Protein AF-A0A8T7H0K1-F1 (afdb_monomer_lite)

Structure (mmCIF, N/CA/C/O backbone):
data_AF-A0A8T7H0K1-F1
#
_entry.id   AF-A0A8T7H0K1-F1
#
loop_
_atom_site.group_PDB
_atom_site.id
_atom_site.type_symbol
_atom_site.label_atom_id
_atom_site.label_alt_id
_atom_site.label_comp_id
_atom_site.label_asym_id
_atom_site.label_entity_id
_atom_site.label_seq_id
_atom_site.pdbx_PDB_ins_code
_atom_site.Cartn_x
_atom_site.Cartn_y
_atom_site.Cartn_z
_atom_site.occupancy
_atom_site.B_iso_or_equiv
_atom_site.auth_seq_id
_atom_site.auth_comp_id
_atom_site.auth_asym_id
_atom_site.auth_atom_id
_atom_site.pdbx_PDB_model_num
ATOM 1 N N . MET A 1 1 ? 13.779 -6.537 9.619 1.00 58.25 1 MET A N 1
ATOM 2 C CA . MET A 1 1 ? 12.389 -6.650 10.126 1.00 58.25 1 MET A CA 1
ATOM 3 C C . MET A 1 1 ? 11.628 -5.313 10.219 1.00 58.25 1 MET A C 1
ATOM 5 O O . MET A 1 1 ? 10.468 -5.346 10.591 1.00 58.25 1 MET A O 1
ATOM 9 N N . SER A 1 2 ? 12.186 -4.148 9.851 1.00 81.38 2 SER A N 1
ATOM 10 C CA . SER A 1 2 ? 11.570 -2.840 10.172 1.00 81.38 2 SER A CA 1
ATOM 11 C C . SER A 1 2 ? 10.529 -2.305 9.172 1.00 81.38 2 SER A C 1
ATOM 13 O O . SER A 1 2 ? 9.526 -1.748 9.604 1.00 81.38 2 SER A O 1
ATOM 15 N N . LEU A 1 3 ? 10.720 -2.470 7.856 1.00 85.44 3 LEU A N 1
ATOM 16 C CA . LEU A 1 3 ? 9.868 -1.795 6.858 1.00 85.44 3 LEU A CA 1
ATOM 17 C C . LEU A 1 3 ? 8.456 -2.388 6.751 1.00 85.44 3 LEU A C 1
ATOM 19 O O . LEU A 1 3 ? 7.472 -1.656 6.765 1.00 85.44 3 LEU A O 1
ATOM 23 N N . TRP A 1 4 ? 8.353 -3.717 6.680 1.00 85.94 4 TRP A N 1
ATOM 24 C CA . TRP A 1 4 ? 7.065 -4.412 6.602 1.00 85.94 4 TRP A CA 1
ATOM 25 C C . TRP A 1 4 ? 6.207 -4.127 7.834 1.00 85.94 4 TRP A C 1
ATOM 27 O O . TRP A 1 4 ? 5.029 -3.813 7.705 1.00 85.94 4 TRP A O 1
ATOM 37 N N . LEU A 1 5 ? 6.825 -4.133 9.018 1.00 87.94 5 LEU A N 1
ATOM 38 C CA . LEU A 1 5 ? 6.143 -3.800 10.263 1.00 87.94 5 LEU A CA 1
ATOM 39 C C . LEU A 1 5 ? 5.644 -2.348 10.259 1.00 87.94 5 LEU A C 1
ATOM 41 O O . LEU A 1 5 ? 4.505 -2.089 10.638 1.00 87.94 5 LEU A O 1
ATOM 45 N N . ALA A 1 6 ? 6.467 -1.408 9.782 1.00 88.56 6 ALA A N 1
ATOM 46 C CA . ALA A 1 6 ? 6.080 -0.005 9.663 1.00 88.56 6 ALA A CA 1
ATOM 47 C C . ALA A 1 6 ? 4.879 0.180 8.719 1.00 88.56 6 ALA A C 1
ATOM 49 O O . ALA A 1 6 ? 3.934 0.882 9.070 1.00 88.56 6 ALA A O 1
ATOM 50 N N . LEU A 1 7 ? 4.864 -0.499 7.567 1.00 89.31 7 LEU A N 1
ATOM 51 C CA . LEU A 1 7 ? 3.741 -0.456 6.621 1.00 89.31 7 LEU A CA 1
ATOM 52 C C . LEU A 1 7 ? 2.451 -1.021 7.220 1.00 89.31 7 LEU A C 1
ATOM 54 O O . LEU A 1 7 ? 1.381 -0.448 7.019 1.00 89.31 7 LEU A O 1
ATOM 58 N N . MET A 1 8 ? 2.545 -2.109 7.988 1.00 90.75 8 MET A N 1
ATOM 59 C CA . MET A 1 8 ? 1.392 -2.685 8.683 1.00 90.75 8 MET A CA 1
ATOM 60 C C . MET A 1 8 ? 0.836 -1.724 9.739 1.00 90.75 8 MET A C 1
ATOM 62 O O . MET A 1 8 ? -0.376 -1.541 9.814 1.00 90.75 8 MET A O 1
ATOM 66 N N . ILE A 1 9 ? 1.701 -1.059 10.511 1.00 92.12 9 ILE A N 1
ATOM 67 C CA . ILE A 1 9 ? 1.286 -0.058 11.507 1.00 92.12 9 ILE A CA 1
ATOM 68 C C . ILE A 1 9 ? 0.627 1.143 10.823 1.00 92.12 9 ILE A C 1
ATOM 70 O O . ILE A 1 9 ? -0.439 1.579 11.248 1.00 92.12 9 ILE A O 1
ATOM 74 N N . ILE A 1 10 ? 1.213 1.652 9.737 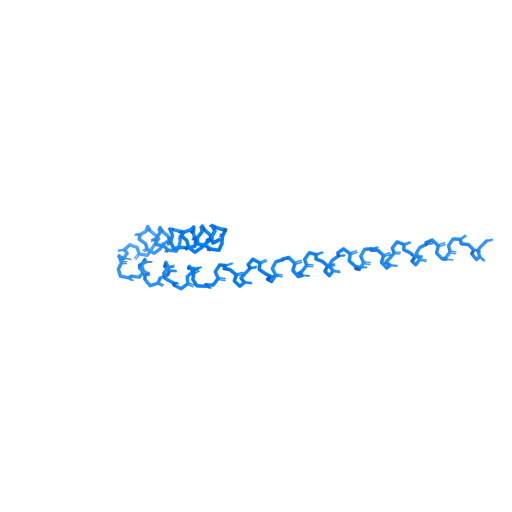1.00 92.81 10 ILE A N 1
ATOM 75 C CA . ILE A 1 10 ? 0.640 2.767 8.971 1.00 92.81 10 ILE A CA 1
ATOM 76 C C . ILE A 1 10 ? -0.729 2.373 8.403 1.00 92.81 10 ILE A C 1
ATOM 78 O O . ILE A 1 10 ? -1.696 3.116 8.564 1.00 92.81 10 ILE A O 1
ATOM 82 N N . GLY A 1 11 ? -0.839 1.186 7.799 1.00 92.00 11 GLY A N 1
ATOM 83 C CA . GLY A 1 11 ? -2.109 0.647 7.313 1.00 92.00 11 GLY A CA 1
ATOM 84 C C . GLY A 1 11 ? -3.148 0.521 8.427 1.00 92.00 11 GLY A C 1
ATOM 85 O O . GLY A 1 11 ? -4.285 0.956 8.258 1.00 92.00 11 GLY A O 1
ATOM 86 N N . PHE A 1 12 ? -2.747 0.022 9.598 1.00 93.56 12 PHE A N 1
ATOM 87 C CA . PHE A 1 12 ? -3.622 -0.064 10.763 1.00 93.56 12 PHE A CA 1
ATOM 88 C C . PHE A 1 12 ? -4.145 1.303 11.192 1.00 93.56 12 PHE A C 1
ATOM 90 O O . PHE A 1 12 ? -5.354 1.477 11.330 1.00 93.56 12 PHE A O 1
ATOM 97 N N . VAL A 1 13 ? -3.253 2.281 11.364 1.00 94.06 13 VAL A N 1
ATOM 98 C CA . VAL A 1 13 ? -3.618 3.632 11.801 1.00 94.06 13 VAL A CA 1
ATOM 99 C C . VAL A 1 13 ? -4.562 4.281 10.795 1.00 94.06 13 VAL A C 1
ATOM 101 O O . VAL A 1 13 ? -5.597 4.804 11.194 1.00 94.06 13 VAL A O 1
ATOM 104 N N . LEU A 1 14 ? -4.273 4.195 9.496 1.00 93.00 14 LEU A N 1
ATOM 105 C CA . LEU A 1 14 ? -5.129 4.773 8.457 1.00 93.00 14 LEU A CA 1
ATOM 106 C C . LEU A 1 14 ? -6.522 4.129 8.431 1.00 93.00 14 LEU A C 1
ATOM 108 O O . LEU A 1 14 ? -7.528 4.841 8.399 1.00 93.00 14 LEU A O 1
ATOM 112 N N . GLY A 1 15 ? -6.602 2.796 8.491 1.00 92.00 15 GLY A N 1
ATOM 113 C CA . GLY A 1 15 ? -7.880 2.080 8.497 1.00 92.00 15 GLY A CA 1
ATOM 114 C C . GLY A 1 15 ? -8.677 2.323 9.781 1.00 92.00 15 GLY A C 1
ATOM 115 O O . GLY A 1 15 ? -9.897 2.514 9.737 1.00 92.00 15 GLY A O 1
ATOM 116 N N . PHE A 1 16 ? -7.981 2.405 10.916 1.00 92.00 16 PHE A N 1
ATOM 117 C CA . PHE A 1 16 ? -8.569 2.720 12.211 1.00 92.00 16 PHE A CA 1
ATOM 118 C C . PHE A 1 16 ? -9.129 4.139 12.249 1.00 92.0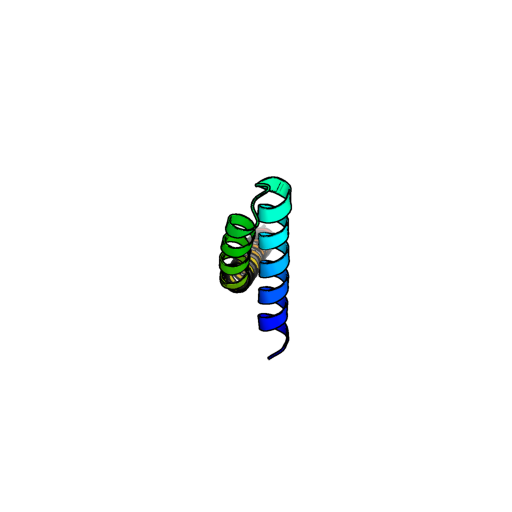0 16 PHE A C 1
ATOM 120 O O . PHE A 1 16 ? -10.299 4.319 12.581 1.00 92.00 16 PHE A O 1
ATOM 127 N N . VAL A 1 17 ? -8.336 5.133 11.843 1.00 92.62 17 VAL A N 1
ATOM 128 C CA . VAL A 1 17 ? -8.753 6.539 11.749 1.00 92.62 17 VAL A CA 1
ATOM 129 C C . VAL A 1 17 ? -9.948 6.673 10.809 1.00 92.62 17 VAL A C 1
ATOM 131 O O . VAL A 1 17 ? -10.936 7.312 11.165 1.00 92.62 17 VAL A O 1
ATOM 134 N N . TYR A 1 18 ? -9.918 6.006 9.653 1.00 91.25 18 TYR A N 1
ATOM 135 C CA . TYR A 1 18 ? -11.041 6.007 8.722 1.00 91.25 18 TYR A CA 1
ATOM 136 C C . TYR A 1 18 ? -12.326 5.464 9.365 1.00 91.25 18 TYR A C 1
ATOM 138 O O . TYR A 1 18 ? -13.358 6.132 9.341 1.00 91.25 18 TYR A O 1
ATOM 146 N N . GLY A 1 19 ? -12.307 4.284 9.988 1.00 89.00 19 GLY A N 1
ATOM 147 C CA . GLY A 1 19 ? -13.534 3.742 10.583 1.00 89.00 19 GLY A CA 1
ATOM 148 C C . GLY A 1 19 ? -13.970 4.449 11.874 1.00 89.00 19 GLY A C 1
ATOM 149 O O . GLY A 1 19 ? -15.171 4.605 12.103 1.00 89.00 19 GLY A O 1
ATOM 150 N N . ALA A 1 20 ? -13.031 4.938 12.683 1.00 86.81 20 ALA A N 1
ATOM 151 C CA . ALA A 1 20 ? -13.340 5.686 13.897 1.00 86.81 20 ALA A CA 1
ATOM 152 C C . ALA A 1 20 ? -13.949 7.059 13.575 1.00 86.81 20 ALA A C 1
ATOM 154 O O . ALA A 1 20 ? -14.983 7.407 14.140 1.00 86.81 20 ALA A O 1
ATOM 155 N N . ILE A 1 21 ? -13.361 7.808 12.635 1.00 90.31 21 ILE A N 1
ATOM 156 C CA . ILE A 1 21 ? -13.804 9.167 12.291 1.00 90.31 21 ILE A CA 1
ATOM 157 C C . ILE A 1 21 ? -14.972 9.134 11.300 1.00 90.31 21 ILE A C 1
ATOM 159 O O . ILE A 1 21 ? -16.019 9.725 11.556 1.00 90.31 21 ILE A O 1
ATOM 163 N N . VAL A 1 22 ? -14.830 8.424 10.177 1.00 89.81 22 VAL A N 1
ATOM 164 C CA . VAL A 1 22 ? -15.812 8.471 9.077 1.00 89.81 22 VAL A CA 1
ATOM 165 C C . VAL A 1 22 ? -17.041 7.627 9.396 1.00 89.81 22 VAL A C 1
ATOM 167 O O . VAL A 1 22 ? -18.172 8.053 9.169 1.00 89.81 22 VAL A O 1
ATOM 170 N N . ARG A 1 23 ? -16.846 6.421 9.945 1.00 85.81 23 ARG A N 1
ATOM 171 C CA . ARG A 1 23 ? -17.956 5.509 10.277 1.00 85.81 23 ARG A CA 1
ATOM 172 C C . ARG A 1 23 ? -18.454 5.663 11.716 1.00 85.81 23 ARG A C 1
ATOM 174 O O . ARG A 1 23 ? -19.381 4.940 12.084 1.00 85.81 23 ARG A O 1
ATOM 181 N N . LYS A 1 24 ? -17.858 6.574 12.504 1.00 89.12 24 LYS A N 1
ATOM 182 C CA . LYS A 1 24 ? -18.192 6.856 13.916 1.00 89.12 24 LYS A CA 1
ATOM 183 C C . LYS A 1 24 ? -18.319 5.590 14.771 1.00 89.12 24 LYS A C 1
ATOM 185 O O . LYS A 1 24 ? -19.144 5.516 15.676 1.00 89.12 24 LYS A O 1
ATOM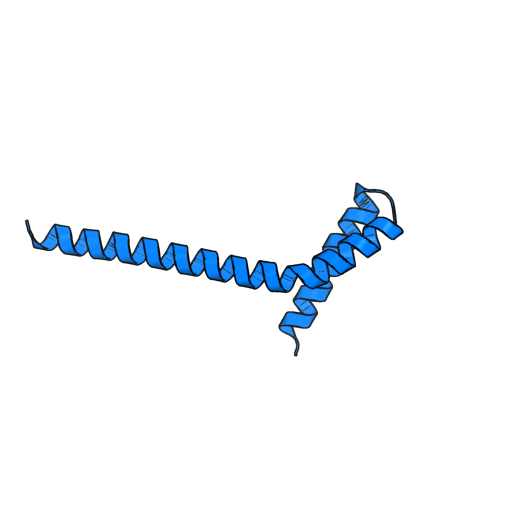 190 N N . SER A 1 25 ? -17.552 4.550 14.443 1.00 90.81 25 SER A N 1
ATOM 191 C CA . SER A 1 25 ? -17.675 3.237 15.069 1.00 90.81 25 SER A CA 1
ATOM 192 C C . SER A 1 25 ? -16.299 2.643 15.297 1.00 90.81 25 SER A C 1
ATOM 194 O O . SER A 1 25 ? -15.580 2.322 14.351 1.00 90.81 25 SER A O 1
ATOM 196 N N . PHE A 1 26 ? -15.960 2.454 16.572 1.00 88.62 26 PHE A N 1
ATOM 197 C CA . PHE A 1 26 ? -14.678 1.894 16.983 1.00 88.62 26 PHE A CA 1
ATOM 198 C C . PHE A 1 26 ? -14.480 0.469 16.455 1.00 88.62 26 PHE A C 1
ATOM 200 O O . PHE A 1 26 ? -13.438 0.165 15.886 1.00 88.62 26 PHE A O 1
ATOM 207 N N . ALA A 1 27 ? -15.505 -0.385 16.557 1.00 90.00 27 ALA A N 1
ATOM 208 C CA . ALA A 1 27 ? -15.443 -1.762 16.065 1.00 90.00 27 ALA A CA 1
ATOM 209 C C . ALA A 1 27 ? -15.178 -1.823 14.552 1.00 90.00 27 ALA A C 1
ATOM 211 O O . ALA A 1 27 ? -14.351 -2.607 14.092 1.00 90.00 27 ALA A O 1
ATOM 212 N N . LYS A 1 28 ? -15.826 -0.946 13.771 1.00 85.50 28 LYS A N 1
ATOM 213 C CA . LYS A 1 28 ? -15.571 -0.848 12.327 1.00 85.50 28 LYS A CA 1
ATOM 214 C C . LYS A 1 28 ? -14.177 -0.285 12.042 1.00 85.50 28 LYS A C 1
ATOM 216 O O . LYS A 1 28 ? -13.510 -0.795 11.152 1.00 85.50 28 LYS A O 1
ATOM 221 N N . GLY A 1 29 ? -13.721 0.711 12.806 1.00 89.62 29 GLY A N 1
ATOM 222 C CA . GLY A 1 29 ? -12.341 1.211 12.762 1.00 89.62 29 GLY A CA 1
ATOM 223 C C . GLY A 1 29 ? -11.315 0.111 12.973 1.00 89.62 29 GLY A C 1
ATOM 224 O O . GLY A 1 29 ? -10.419 -0.046 12.152 1.00 89.62 29 GLY A O 1
ATOM 225 N N . LEU A 1 30 ? -11.485 -0.709 14.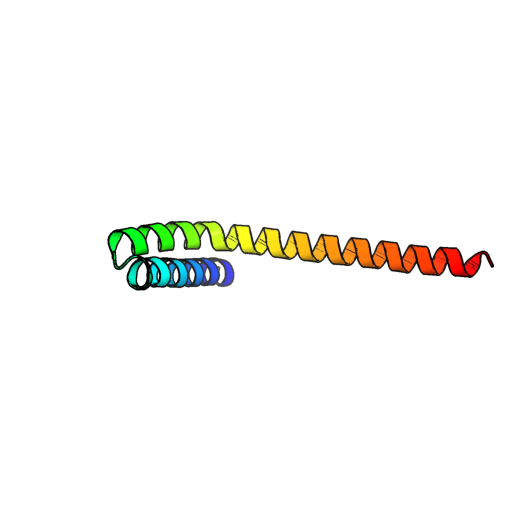007 1.00 92.62 30 LEU A N 1
ATOM 226 C CA . LEU A 1 30 ? -10.578 -1.817 14.283 1.00 92.62 30 LEU A CA 1
ATOM 227 C C . LEU A 1 30 ? -10.550 -2.835 13.133 1.00 92.62 30 LEU A C 1
ATOM 229 O O . LEU A 1 30 ? -9.472 -3.228 12.695 1.00 92.62 30 LEU A O 1
ATOM 233 N N . LEU A 1 31 ? -11.719 -3.206 12.596 1.00 93.25 31 LEU A N 1
ATOM 234 C CA . LEU A 1 31 ? -11.814 -4.118 11.451 1.00 93.25 31 LEU A CA 1
ATOM 235 C C . LEU A 1 31 ? -11.114 -3.558 10.207 1.00 93.25 31 LEU A C 1
ATOM 237 O O . LEU A 1 31 ? -10.309 -4.262 9.601 1.00 93.25 31 LEU A O 1
ATOM 241 N N . TYR A 1 32 ? -11.374 -2.298 9.844 1.00 91.19 32 TYR A N 1
ATOM 242 C CA . TYR A 1 32 ? -10.717 -1.660 8.698 1.00 91.19 32 TYR A CA 1
ATOM 243 C C . TYR A 1 32 ? -9.216 -1.472 8.919 1.00 91.19 32 TYR A C 1
ATOM 245 O O . TYR A 1 32 ? -8.449 -1.648 7.978 1.00 91.19 32 TYR A O 1
ATOM 253 N N . GLY A 1 33 ? -8.789 -1.162 10.145 1.00 92.25 33 GLY A N 1
ATOM 254 C CA . GLY A 1 33 ? -7.379 -1.085 10.518 1.00 92.25 33 GLY A CA 1
ATOM 255 C C . GLY A 1 33 ? -6.665 -2.414 10.298 1.00 92.25 33 GLY A C 1
ATOM 256 O O . GLY A 1 33 ? -5.657 -2.456 9.604 1.00 92.25 33 GLY A O 1
ATOM 257 N N . ILE A 1 34 ? -7.205 -3.519 10.816 1.00 93.31 34 ILE A N 1
ATOM 258 C CA . ILE A 1 34 ? -6.598 -4.851 10.647 1.00 93.31 34 ILE A CA 1
ATOM 259 C C . ILE A 1 34 ? -6.559 -5.253 9.166 1.00 93.31 34 ILE A C 1
ATOM 261 O O . ILE A 1 34 ? -5.516 -5.686 8.674 1.00 93.31 34 ILE A O 1
ATOM 265 N N . LEU A 1 35 ? -7.664 -5.063 8.438 1.00 93.38 35 LEU A N 1
ATOM 266 C CA . LEU A 1 35 ? -7.730 -5.343 7.000 1.00 93.38 35 LEU A CA 1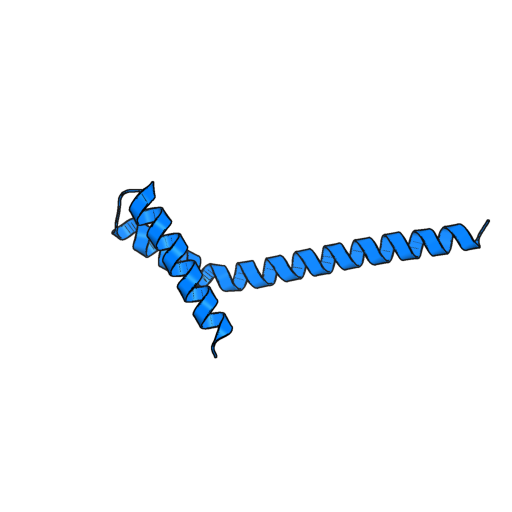
ATOM 267 C C . LEU A 1 35 ? -6.679 -4.549 6.221 1.00 93.38 35 LEU A C 1
ATOM 269 O O . LEU A 1 35 ? -5.954 -5.116 5.405 1.00 93.38 35 LEU A O 1
ATOM 273 N N . LEU A 1 36 ? -6.565 -3.248 6.492 1.00 92.06 36 LEU A N 1
ATOM 274 C CA . LEU A 1 36 ? -5.635 -2.379 5.782 1.00 92.06 36 LEU A CA 1
ATOM 275 C C . LEU A 1 36 ? -4.179 -2.631 6.190 1.00 92.06 36 LEU A C 1
ATOM 277 O O . LEU A 1 36 ? -3.298 -2.535 5.343 1.00 92.06 36 LEU A O 1
ATOM 281 N N . ALA A 1 37 ? -3.915 -3.019 7.439 1.00 93.25 37 ALA A N 1
ATOM 282 C CA . ALA A 1 37 ? -2.588 -3.428 7.898 1.00 93.25 37 ALA A CA 1
ATOM 283 C C . ALA A 1 37 ? -2.064 -4.649 7.132 1.00 93.25 37 ALA A C 1
ATOM 285 O O . ALA A 1 37 ? -0.902 -4.676 6.738 1.00 93.25 37 ALA A O 1
ATOM 286 N N . ILE A 1 38 ? -2.926 -5.640 6.887 1.00 91.62 38 ILE A N 1
ATOM 287 C CA . ILE A 1 38 ? -2.575 -6.855 6.137 1.00 91.62 38 ILE A CA 1
ATOM 288 C C . ILE A 1 38 ? -2.492 -6.568 4.631 1.00 91.62 38 ILE A C 1
ATOM 290 O O . ILE A 1 38 ? -1.634 -7.119 3.944 1.00 91.62 38 ILE A O 1
ATOM 294 N N . ALA A 1 39 ? -3.359 -5.694 4.112 1.00 91.75 39 ALA A N 1
ATOM 295 C CA . ALA A 1 39 ? -3.408 -5.367 2.690 1.00 91.75 39 ALA A CA 1
ATOM 296 C C . ALA A 1 39 ? -2.304 -4.394 2.244 1.00 91.75 39 ALA A C 1
ATOM 298 O O . ALA A 1 39 ? -1.841 -4.486 1.110 1.00 91.75 39 ALA A O 1
ATOM 299 N N . MET A 1 40 ? -1.857 -3.476 3.106 1.00 90.25 40 MET A N 1
ATOM 300 C CA . MET A 1 40 ? -0.859 -2.447 2.769 1.00 90.25 40 MET A CA 1
ATOM 301 C C . MET A 1 40 ? 0.430 -3.002 2.150 1.00 90.25 40 MET A C 1
ATOM 303 O O . MET A 1 40 ? 0.876 -2.483 1.123 1.00 90.25 40 MET A O 1
ATOM 307 N N . PRO A 1 41 ? 1.036 -4.065 2.704 1.00 88.06 41 PRO A N 1
ATOM 308 C CA . PRO A 1 41 ? 2.217 -4.651 2.099 1.00 88.06 41 PRO A CA 1
ATOM 309 C C . PRO A 1 41 ? 1.963 -5.202 0.690 1.00 88.06 41 PRO A C 1
ATOM 311 O O . PRO A 1 41 ? 2.777 -4.994 -0.207 1.00 88.06 41 PRO A O 1
ATOM 314 N N . LEU A 1 42 ? 0.803 -5.827 0.464 1.00 91.19 42 LEU A N 1
ATOM 315 C CA . LEU A 1 42 ? 0.402 -6.316 -0.857 1.00 91.19 42 LEU A CA 1
ATOM 316 C C . LEU A 1 42 ? 0.180 -5.159 -1.843 1.00 91.19 42 LEU A C 1
ATOM 318 O O . LEU A 1 42 ? 0.678 -5.203 -2.966 1.00 91.19 42 LEU A O 1
ATOM 322 N N . LEU A 1 43 ? -0.513 -4.101 -1.412 1.00 89.69 43 LEU A N 1
ATOM 323 C CA . LEU A 1 43 ? -0.732 -2.888 -2.207 1.00 89.69 43 LEU A CA 1
ATOM 324 C C . LEU A 1 43 ? 0.589 -2.223 -2.600 1.00 89.69 43 LEU A C 1
ATOM 326 O O . LEU A 1 43 ? 0.734 -1.760 -3.728 1.00 89.69 43 LEU A O 1
ATOM 330 N N . THR A 1 44 ? 1.567 -2.228 -1.694 1.00 89.69 44 THR A N 1
ATOM 331 C CA . THR A 1 44 ? 2.904 -1.685 -1.951 1.00 89.69 44 THR A CA 1
ATOM 332 C C . THR A 1 44 ? 3.602 -2.474 -3.060 1.00 89.69 44 THR A C 1
ATOM 334 O O . THR A 1 44 ? 4.105 -1.881 -4.011 1.00 89.69 44 THR A O 1
ATOM 337 N N . VAL A 1 45 ? 3.579 -3.811 -3.000 1.00 91.94 45 VAL A N 1
ATOM 338 C CA . VAL A 1 45 ? 4.161 -4.669 -4.051 1.00 91.94 45 VAL A CA 1
ATOM 339 C C . VAL A 1 45 ? 3.468 -4.448 -5.397 1.00 91.94 45 VAL A C 1
ATOM 341 O O . VAL A 1 45 ? 4.145 -4.274 -6.410 1.00 91.94 45 VAL A O 1
ATOM 344 N N . LEU A 1 46 ? 2.132 -4.404 -5.413 1.00 94.38 46 LEU A N 1
ATOM 345 C CA . LEU A 1 46 ? 1.354 -4.159 -6.631 1.00 94.38 46 LEU A CA 1
ATOM 346 C C . LEU A 1 46 ? 1.661 -2.791 -7.249 1.00 94.38 46 LEU A C 1
ATOM 348 O O . LEU A 1 46 ? 1.786 -2.684 -8.467 1.00 94.38 46 LEU A O 1
ATOM 352 N N . PHE A 1 47 ? 1.829 -1.759 -6.421 1.00 93.19 47 PHE A N 1
ATOM 353 C CA . PHE A 1 47 ? 2.210 -0.427 -6.880 1.00 93.19 47 PHE A CA 1
ATOM 354 C C . PHE A 1 47 ? 3.578 -0.438 -7.573 1.00 93.19 47 PHE A C 1
ATOM 356 O O . PHE A 1 47 ? 3.694 0.031 -8.704 1.00 93.19 47 PHE A O 1
ATOM 363 N N . PHE A 1 48 ? 4.599 -1.027 -6.943 1.00 93.19 48 PHE A N 1
ATOM 364 C CA . PHE A 1 48 ? 5.932 -1.126 -7.547 1.00 93.19 48 PHE A CA 1
ATOM 365 C C . PHE A 1 48 ? 5.934 -1.952 -8.834 1.00 93.19 48 PHE A C 1
ATOM 367 O O . PHE A 1 48 ? 6.600 -1.572 -9.795 1.00 93.19 48 PHE A O 1
ATOM 374 N N . LEU A 1 49 ? 5.161 -3.040 -8.883 1.00 95.19 49 LEU A N 1
ATOM 375 C CA . LEU A 1 49 ? 4.989 -3.834 -10.098 1.00 95.19 49 LEU A CA 1
ATOM 376 C C . LEU A 1 49 ? 4.383 -2.989 -11.231 1.00 95.19 49 LEU A C 1
ATOM 378 O O . LEU A 1 49 ? 4.888 -3.005 -12.352 1.00 95.19 49 LEU A O 1
ATOM 382 N N . GLY A 1 50 ? 3.338 -2.211 -10.934 1.00 93.94 50 GLY A N 1
ATOM 383 C CA . GLY A 1 50 ? 2.712 -1.304 -11.896 1.00 93.94 50 GLY A CA 1
ATOM 384 C C . GLY A 1 50 ? 3.679 -0.239 -12.417 1.00 93.94 50 GLY A C 1
ATOM 385 O O . GLY A 1 50 ? 3.762 -0.022 -13.625 1.00 93.94 50 GLY A O 1
ATOM 386 N N . VAL A 1 51 ? 4.465 0.376 -11.529 1.00 94.88 51 VAL A N 1
ATOM 387 C CA . VAL A 1 51 ? 5.502 1.352 -11.908 1.00 94.88 51 VAL A CA 1
ATOM 388 C C . VAL A 1 51 ? 6.580 0.703 -12.781 1.00 94.88 51 VAL A C 1
ATOM 390 O O . VAL A 1 51 ? 6.973 1.280 -13.792 1.00 94.88 51 VAL A O 1
ATOM 393 N N . ALA A 1 52 ? 7.029 -0.509 -12.448 1.00 93.88 52 ALA A N 1
ATOM 394 C CA . ALA A 1 52 ? 8.020 -1.232 -13.243 1.00 93.88 52 ALA A CA 1
ATOM 395 C C . ALA A 1 52 ? 7.509 -1.545 -14.660 1.00 93.88 52 ALA A C 1
ATOM 397 O O . ALA A 1 52 ? 8.232 -1.336 -15.635 1.00 93.88 52 ALA A O 1
ATOM 398 N N . LEU A 1 53 ? 6.253 -1.988 -14.786 1.00 95.25 53 LEU A N 1
ATOM 399 C CA . LEU A 1 53 ? 5.616 -2.221 -16.085 1.00 95.25 53 LEU A CA 1
ATOM 400 C C . LEU A 1 53 ? 5.484 -0.927 -16.894 1.00 95.25 53 LEU A C 1
ATOM 402 O O . LEU A 1 53 ? 5.776 -0.924 -18.087 1.00 95.25 53 LEU A O 1
ATOM 406 N N . LEU A 1 54 ? 5.102 0.180 -16.252 1.00 94.44 54 LEU A N 1
ATOM 407 C CA . LEU A 1 54 ? 5.028 1.487 -16.906 1.00 94.44 54 LEU A CA 1
ATOM 408 C C . LEU A 1 54 ? 6.394 1.907 -17.466 1.00 94.44 54 LEU A C 1
ATOM 410 O O . LEU A 1 54 ? 6.489 2.303 -18.626 1.00 94.44 54 LEU A O 1
ATOM 414 N N . ILE A 1 55 ? 7.458 1.779 -16.666 1.00 94.00 55 ILE A N 1
ATOM 415 C CA . ILE A 1 55 ? 8.828 2.088 -17.097 1.00 94.00 55 ILE A CA 1
ATOM 416 C C . ILE A 1 55 ? 9.227 1.207 -18.283 1.00 94.00 55 ILE A C 1
ATOM 418 O O . ILE A 1 55 ? 9.768 1.718 -19.261 1.00 94.00 55 ILE A O 1
ATOM 422 N N . LEU A 1 56 ? 8.930 -0.094 -18.235 1.00 94.00 56 LEU A N 1
ATOM 423 C CA . LEU A 1 56 ? 9.227 -1.014 -19.331 1.00 94.00 56 LEU A CA 1
ATOM 424 C C . LEU A 1 56 ? 8.542 -0.586 -20.636 1.00 94.00 56 LEU A C 1
ATOM 426 O O . LEU A 1 56 ? 9.189 -0.547 -21.680 1.00 94.00 56 LEU A O 1
ATOM 430 N N . VAL A 1 57 ? 7.259 -0.219 -20.577 1.00 93.06 57 VAL A N 1
ATOM 431 C CA . VAL A 1 57 ? 6.511 0.274 -21.745 1.00 93.06 57 VAL A CA 1
ATOM 432 C C . VAL A 1 57 ? 7.142 1.548 -22.305 1.00 93.06 57 VAL A C 1
ATOM 434 O O . VAL A 1 57 ? 7.327 1.653 -23.517 1.00 93.06 57 VAL A O 1
ATOM 437 N N . ILE A 1 58 ? 7.527 2.490 -21.440 1.00 93.06 58 ILE A N 1
ATOM 438 C CA . ILE A 1 58 ? 8.203 3.726 -21.855 1.00 93.06 58 ILE A CA 1
ATOM 439 C C . ILE A 1 58 ? 9.536 3.403 -22.536 1.00 93.06 58 ILE A C 1
ATOM 441 O O . ILE A 1 58 ? 9.812 3.933 -23.608 1.00 93.06 58 ILE A O 1
ATOM 445 N N . LEU A 1 59 ? 10.345 2.508 -21.966 1.00 92.69 59 LEU A N 1
ATOM 446 C CA . LEU A 1 59 ? 11.626 2.111 -22.553 1.00 92.69 59 LEU A CA 1
ATOM 447 C C . LEU A 1 59 ? 11.454 1.447 -23.922 1.00 92.69 59 LEU A C 1
ATOM 449 O O . 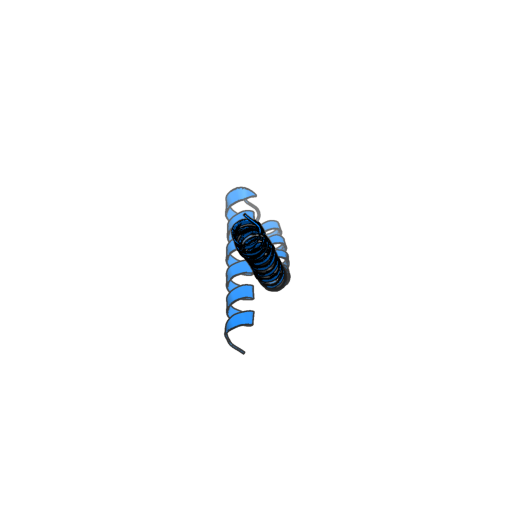LEU A 1 59 ? 12.211 1.758 -24.838 1.00 92.69 59 LEU A O 1
ATOM 453 N N . ILE A 1 60 ? 10.451 0.580 -24.085 1.00 89.69 60 ILE A N 1
ATOM 454 C CA . ILE A 1 60 ? 10.132 -0.046 -25.376 1.00 89.69 60 ILE A CA 1
ATOM 455 C C . ILE A 1 60 ? 9.696 1.012 -26.393 1.00 89.69 60 ILE A C 1
ATOM 457 O O . ILE A 1 60 ? 10.184 1.006 -27.521 1.00 89.69 60 ILE A O 1
ATOM 461 N N . ALA A 1 61 ? 8.822 1.943 -26.002 1.00 87.62 61 ALA A N 1
ATOM 462 C CA . ALA A 1 61 ? 8.373 3.024 -26.875 1.00 87.62 61 ALA A CA 1
ATOM 463 C C . ALA A 1 61 ? 9.546 3.912 -27.319 1.00 87.62 61 ALA A C 1
ATOM 465 O O . ALA A 1 61 ? 9.691 4.216 -28.502 1.00 87.62 61 ALA A O 1
ATOM 466 N N . VAL A 1 62 ? 10.428 4.267 -26.385 1.00 87.06 62 VAL A N 1
ATOM 467 C CA . VAL A 1 62 ? 11.639 5.050 -26.650 1.00 87.06 62 VAL A CA 1
ATOM 468 C C . VAL A 1 62 ? 12.598 4.283 -27.567 1.00 87.06 62 VAL A C 1
ATOM 470 O O . VAL A 1 62 ? 13.055 4.831 -28.568 1.00 87.06 62 VAL A O 1
ATOM 473 N N . ALA A 1 63 ? 12.869 3.005 -27.294 1.00 83.62 63 ALA A N 1
ATOM 474 C CA . ALA A 1 63 ? 13.723 2.170 -28.140 1.00 83.62 63 ALA A CA 1
ATOM 475 C C . ALA A 1 63 ? 13.151 1.993 -29.559 1.00 83.62 63 ALA A C 1
ATOM 477 O O . ALA A 1 63 ? 13.899 2.054 -30.534 1.00 83.62 63 ALA A O 1
ATOM 478 N N . GLY A 1 64 ? 11.830 1.836 -29.682 1.00 80.75 64 GLY A N 1
ATOM 479 C CA . GLY A 1 64 ? 11.122 1.775 -30.961 1.00 80.75 64 GLY A CA 1
ATOM 480 C C . GLY A 1 64 ? 11.225 3.076 -31.761 1.00 80.75 64 GLY A C 1
ATOM 481 O O . GLY A 1 64 ? 11.470 3.031 -32.965 1.00 80.75 64 GLY A O 1
ATOM 482 N N . LEU A 1 65 ? 11.134 4.235 -31.099 1.00 74.31 65 LEU A N 1
ATOM 483 C CA . LEU A 1 65 ? 11.373 5.540 -31.729 1.00 74.31 65 LEU A CA 1
ATOM 484 C C . LEU A 1 65 ? 12.811 5.657 -32.253 1.00 74.31 65 LEU A C 1
ATOM 486 O O . LEU A 1 65 ? 13.016 6.046 -33.400 1.00 74.31 65 LEU A O 1
ATOM 490 N N . PHE A 1 66 ? 13.809 5.259 -31.460 1.00 68.50 66 PHE A N 1
ATOM 491 C CA . PHE A 1 66 ? 15.208 5.262 -31.905 1.00 68.50 66 PHE A CA 1
ATOM 492 C C . PHE A 1 66 ? 15.488 4.270 -33.041 1.00 68.50 66 PHE A C 1
ATOM 494 O O . PHE A 1 66 ? 16.353 4.534 -33.875 1.00 68.50 66 PHE A O 1
ATOM 501 N N . ALA A 1 67 ? 14.772 3.145 -33.096 1.00 66.06 67 ALA A N 1
ATOM 502 C CA . ALA A 1 67 ? 14.857 2.205 -34.208 1.00 66.06 67 ALA A CA 1
ATOM 503 C C . ALA A 1 67 ? 14.227 2.778 -35.489 1.00 66.06 67 ALA A C 1
ATOM 505 O O . ALA A 1 67 ? 14.826 2.657 -36.551 1.00 66.06 67 ALA A O 1
ATOM 506 N N . GLY A 1 68 ? 13.080 3.461 -35.393 1.00 58.53 68 GLY A N 1
ATOM 507 C CA . GLY A 1 68 ? 12.423 4.115 -36.533 1.00 58.53 68 GLY A CA 1
ATOM 508 C C . GLY A 1 68 ? 13.213 5.289 -37.124 1.00 58.53 68 GLY A C 1
ATOM 509 O O . GLY A 1 68 ? 13.203 5.484 -38.334 1.00 58.53 68 GLY A O 1
ATOM 510 N N . VAL A 1 69 ? 13.961 6.030 -36.297 1.00 56.72 69 VAL A N 1
ATOM 511 C CA . VAL A 1 69 ? 14.809 7.158 -36.738 1.00 56.72 69 VAL A CA 1
ATOM 512 C C . VAL A 1 69 ? 16.048 6.704 -37.522 1.00 56.72 69 VAL A C 1
ATOM 514 O O . VAL A 1 69 ? 16.571 7.473 -38.316 1.00 56.72 69 VAL A O 1
ATOM 517 N N . LYS A 1 70 ? 16.525 5.465 -37.339 1.00 50.12 70 LYS A N 1
ATOM 518 C CA . LYS A 1 70 ? 17.718 4.945 -38.041 1.00 50.12 70 LYS A CA 1
ATOM 519 C C . LYS A 1 70 ? 17.436 4.352 -39.429 1.00 50.12 70 LYS A C 1
ATOM 521 O O . LYS A 1 70 ? 18.374 3.909 -40.083 1.00 50.12 70 LYS A O 1
ATOM 526 N N . VAL A 1 71 ? 16.170 4.280 -39.842 1.00 52.66 71 VAL A N 1
ATOM 527 C CA . VAL A 1 71 ? 15.741 3.666 -41.117 1.00 52.66 71 VAL A CA 1
ATOM 528 C C . VAL A 1 71 ? 15.357 4.727 -42.169 1.00 52.66 71 VAL A C 1
ATOM 530 O O . VAL A 1 71 ? 15.118 4.379 -43.322 1.00 52.66 71 VAL A O 1
ATOM 533 N N . LEU A 1 72 ? 15.337 6.011 -41.788 1.00 48.59 72 LEU A N 1
ATOM 534 C CA . LEU A 1 72 ? 15.201 7.184 -42.667 1.00 48.59 72 LEU A CA 1
ATOM 535 C C . LEU A 1 72 ? 16.577 7.770 -42.996 1.00 48.59 72 LEU A C 1
ATOM 537 O O . LEU A 1 72 ? 16.733 8.249 -44.140 1.00 48.59 72 LEU A O 1
#

Radius of gyration: 20.38 Å; chains: 1; bounding box: 36×16×60 Å

pLDDT: mean 86.85, std 11.22, range [48.59, 95.25]

Secondary structure (DSSP, 8-state):
-HHHHHHHHHHHHHHHHIIIIIS--HHHHHHHHHHHHHHHHHHHHHHHHHHHHHHHHHHHHHHHHHHHHT--

Sequence (72 aa):
MSLWLALMIIGFVLGFVYGAIVRKSFAKGLLYGILLAIAMPLLTVLFFLGVALLILVILIAVAGLFAGVKVL

Foldseek 3Di:
DPPLQVQLQVQLVVQLCCCCPVVVDNVSSNVRSNVRSVCRVVVVVVVVVVVVVVVVVVVVVVVVVVVVVVVD